Protein AF-A0A436AY02-F1 (afdb_monomer_lite)

Secondary structure (DSSP, 8-state):
---HHHHHGGGT---------GGG-S-TT----SHHHHHHHHHHHHH---

Radius of gyration: 15.73 Å; chains: 1; bounding box: 23×36×34 Å

pLDDT: mean 84.54, std 11.58, range [53.94, 97.44]

Foldseek 3Di:
DPDPVVVCVVPPDDDDDDDDPPVLVDDPPQDDDDPVSVVVVVVSVVVDDD

Sequence (50 aa):
TRRVSAFIDRQGFVEVEFPVPPSAGIDPFFNINEPDDLVSAERLLQSIKP

Structure (mmCIF, N/CA/C/O backbone):
data_AF-A0A436AY02-F1
#
_entry.id   AF-A0A436AY02-F1
#
loop_
_atom_site.group_PDB
_atom_site.id
_atom_site.type_symbol
_atom_site.label_atom_id
_atom_site.label_alt_id
_atom_site.label_comp_id
_atom_site.label_asym_id
_atom_site.label_entity_id
_atom_site.label_seq_id
_atom_site.pdbx_PDB_ins_code
_atom_site.Cartn_x
_atom_site.Cartn_y
_atom_site.Cartn_z
_atom_site.occupancy
_atom_site.B_iso_or_equiv
_atom_site.auth_seq_id
_atom_site.auth_comp_id
_atom_site.auth_asym_id
_atom_site.auth_atom_id
_atom_site.pdbx_PDB_model_num
ATOM 1 N N . THR A 1 1 ? 5.877 -18.180 16.653 1.00 53.94 1 THR A N 1
ATOM 2 C CA . THR A 1 1 ? 6.074 -16.979 15.807 1.00 53.94 1 THR A CA 1
ATOM 3 C C . THR A 1 1 ? 5.280 -15.806 16.369 1.00 53.94 1 THR A C 1
ATOM 5 O O . THR A 1 1 ? 4.069 -15.925 16.501 1.00 53.94 1 THR A O 1
ATOM 8 N N . ARG A 1 2 ? 5.920 -14.683 16.731 1.00 66.81 2 ARG A N 1
ATOM 9 C CA . ARG A 1 2 ? 5.225 -13.416 17.048 1.00 66.81 2 ARG A CA 1
ATOM 10 C C . ARG A 1 2 ? 4.876 -12.721 15.726 1.00 66.81 2 ARG A C 1
ATOM 12 O O . ARG A 1 2 ? 5.702 -12.000 15.185 1.00 66.81 2 ARG A O 1
ATOM 19 N N . ARG A 1 3 ? 3.706 -13.016 15.155 1.00 89.50 3 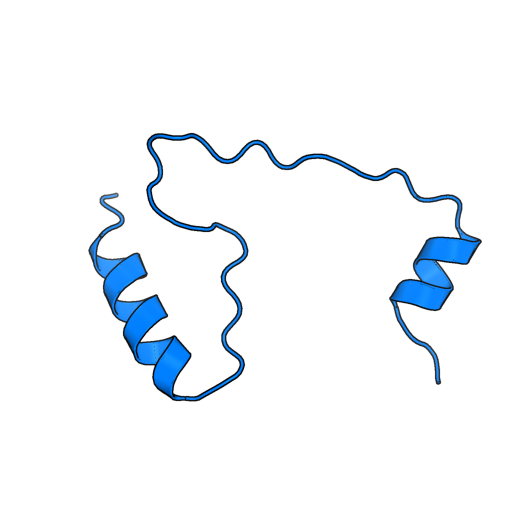ARG A N 1
ATOM 20 C CA . ARG A 1 3 ? 3.210 -12.306 13.964 1.00 89.50 3 ARG A CA 1
ATOM 21 C C . ARG A 1 3 ? 2.550 -11.007 14.413 1.00 89.50 3 ARG A C 1
ATOM 23 O O . ARG A 1 3 ? 1.773 -11.034 15.364 1.00 89.50 3 ARG A O 1
ATOM 30 N N . VAL A 1 4 ? 2.852 -9.907 13.728 1.00 88.19 4 VAL A N 1
ATOM 31 C CA . VAL A 1 4 ? 2.308 -8.577 14.040 1.00 88.19 4 VAL A CA 1
ATOM 32 C C . VAL A 1 4 ? 0.774 -8.589 14.002 1.00 88.19 4 VAL A C 1
ATOM 34 O O . VAL A 1 4 ? 0.153 -8.115 14.945 1.00 88.19 4 VAL A O 1
ATOM 37 N N . SER A 1 5 ? 0.161 -9.261 13.022 1.00 87.06 5 SER A N 1
ATOM 38 C CA . SER A 1 5 ? -1.303 -9.393 12.924 1.00 87.06 5 SER A CA 1
ATOM 39 C C . SER A 1 5 ? -1.922 -10.061 14.157 1.00 87.06 5 SER A C 1
ATOM 41 O O . SER A 1 5 ? -2.828 -9.520 14.772 1.00 87.06 5 SER A O 1
ATOM 43 N N . ALA A 1 6 ? -1.345 -11.178 14.614 1.00 89.88 6 ALA A N 1
ATOM 44 C CA . ALA A 1 6 ? -1.848 -11.899 15.785 1.00 89.88 6 ALA A CA 1
ATOM 45 C C . ALA A 1 6 ? -1.703 -11.107 17.098 1.00 89.88 6 ALA A C 1
ATOM 47 O O . ALA A 1 6 ? -2.363 -11.428 18.085 1.00 89.88 6 ALA A O 1
ATOM 48 N N . PHE A 1 7 ? -0.804 -10.119 17.146 1.00 90.75 7 PHE A N 1
ATOM 49 C CA . PHE A 1 7 ? -0.733 -9.166 18.250 1.00 90.75 7 PHE A CA 1
ATOM 50 C C . PHE A 1 7 ? -1.847 -8.121 18.128 1.00 90.75 7 PHE A C 1
ATOM 52 O O . PHE A 1 7 ? -2.578 -7.929 19.095 1.00 90.75 7 PHE A O 1
ATOM 59 N N . ILE A 1 8 ? -2.010 -7.520 16.947 1.00 91.12 8 ILE A N 1
ATOM 60 C CA . ILE A 1 8 ? -3.039 -6.513 16.645 1.00 91.12 8 ILE A CA 1
ATOM 61 C C . 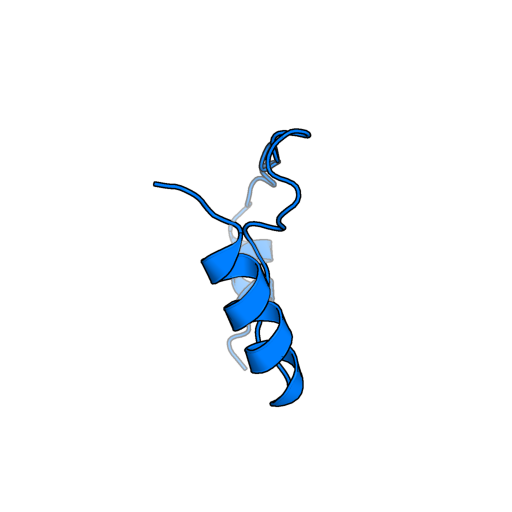ILE A 1 8 ? -4.442 -7.035 17.003 1.00 91.12 8 ILE A C 1
ATOM 63 O O . ILE A 1 8 ? -5.149 -6.383 17.773 1.00 91.12 8 ILE A O 1
ATOM 67 N N . ASP A 1 9 ? -4.788 -8.258 16.585 1.00 89.62 9 ASP A N 1
ATOM 68 C CA . ASP A 1 9 ? -6.092 -8.890 16.863 1.00 89.62 9 ASP A CA 1
ATOM 69 C C . ASP A 1 9 ? -6.413 -8.989 18.364 1.00 89.62 9 ASP A C 1
ATOM 71 O O . ASP A 1 9 ? -7.564 -8.903 18.785 1.00 89.62 9 ASP A O 1
ATOM 75 N N . ARG A 1 10 ? -5.386 -9.167 19.204 1.00 91.38 10 ARG A N 1
ATOM 76 C CA . ARG A 1 10 ? -5.541 -9.347 20.656 1.00 91.38 10 ARG A CA 1
ATOM 77 C C . ARG A 1 10 ? -5.641 -8.033 21.421 1.00 91.38 10 ARG A C 1
ATOM 79 O O . ARG A 1 10 ? -5.923 -8.077 22.614 1.00 91.38 10 ARG A O 1
ATOM 86 N N . GLN A 1 11 ? -5.315 -6.899 20.802 1.00 91.31 11 GLN A N 1
ATOM 87 C CA . GLN A 1 11 ? -5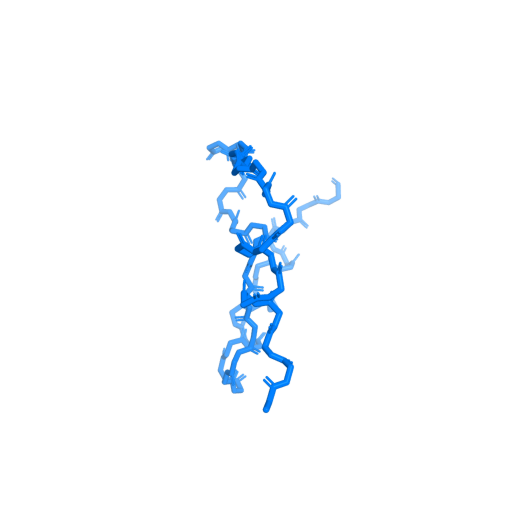.240 -5.599 21.482 1.00 91.31 11 GLN A CA 1
ATOM 88 C C . GLN A 1 11 ? -6.461 -4.704 21.224 1.00 91.31 11 GLN A C 1
ATOM 90 O O . GLN A 1 11 ? -6.476 -3.573 21.695 1.00 91.31 11 GLN A O 1
ATOM 95 N N . GLY A 1 12 ? -7.490 -5.199 20.522 1.00 87.62 12 GLY A N 1
ATOM 96 C CA . GLY A 1 12 ? -8.706 -4.426 20.249 1.00 87.62 12 GLY A CA 1
ATOM 97 C C . GLY A 1 12 ? -8.442 -3.230 19.334 1.00 87.62 12 GLY A C 1
ATOM 98 O O . GLY A 1 12 ? -8.792 -2.102 19.670 1.00 87.62 12 GLY A O 1
ATOM 99 N N . PHE A 1 13 ? -7.765 -3.472 18.209 1.00 92.69 13 PHE A N 1
ATOM 100 C CA . PHE A 1 13 ? -7.441 -2.431 17.240 1.00 92.69 13 PHE A CA 1
ATOM 101 C C . PHE A 1 13 ? -8.694 -1.815 16.607 1.00 92.69 13 PHE A C 1
ATOM 103 O O . PHE A 1 13 ? -9.748 -2.444 16.521 1.00 92.69 13 PHE A O 1
ATOM 110 N N . VAL A 1 14 ? -8.543 -0.583 16.129 1.00 93.50 14 VAL A N 1
ATOM 111 C CA . VAL A 1 14 ? -9.526 0.077 15.272 1.00 93.50 14 VAL A CA 1
ATOM 112 C C . VAL A 1 14 ? -8.937 0.153 13.875 1.00 93.50 14 VAL A C 1
ATOM 114 O O . VAL A 1 14 ? -7.788 0.558 13.702 1.00 93.50 14 VAL A O 1
ATOM 117 N N . GLU A 1 15 ? -9.719 -0.268 12.891 1.00 91.19 15 GLU A N 1
ATOM 118 C CA . GLU A 1 15 ? -9.381 -0.086 11.487 1.00 91.19 15 GLU A CA 1
ATOM 119 C C . GLU A 1 15 ? -9.599 1.378 11.101 1.00 91.19 15 GLU A C 1
ATOM 121 O O . GLU A 1 15 ? -10.611 1.983 11.459 1.00 91.19 15 GLU A O 1
ATOM 126 N N . VAL A 1 16 ? -8.626 1.962 10.405 1.00 91.38 16 VAL A N 1
ATOM 127 C CA . VAL A 1 16 ? -8.657 3.369 10.005 1.00 91.38 16 VAL A CA 1
ATOM 128 C C . VAL A 1 16 ? -8.524 3.436 8.496 1.00 91.38 16 VAL A C 1
ATOM 130 O O . VAL A 1 16 ? -7.602 2.861 7.920 1.00 91.38 16 VAL A O 1
ATOM 133 N N . GLU A 1 17 ? -9.442 4.156 7.863 1.00 90.25 17 GLU A N 1
ATOM 134 C CA . GLU A 1 17 ? -9.366 4.440 6.438 1.00 90.25 17 GLU A CA 1
ATOM 135 C C . GLU A 1 17 ? -8.325 5.537 6.185 1.00 90.25 17 GLU A C 1
ATOM 137 O O . GLU A 1 17 ? -8.335 6.586 6.834 1.00 90.25 17 GLU A O 1
ATOM 142 N N . PHE A 1 18 ? -7.429 5.302 5.229 1.00 85.75 18 PHE A N 1
ATOM 143 C CA . PHE A 1 18 ? -6.495 6.315 4.755 1.00 85.75 18 PHE A CA 1
ATOM 144 C C . PHE A 1 18 ? -7.078 6.961 3.497 1.00 85.75 18 PHE A C 1
ATOM 146 O O . PHE A 1 18 ? -7.066 6.327 2.440 1.00 85.75 18 PHE A O 1
ATOM 153 N N . PRO A 1 19 ? -7.599 8.199 3.575 1.00 80.38 19 PRO A N 1
ATOM 154 C CA . PRO A 1 19 ? -8.180 8.853 2.415 1.00 80.38 19 PRO A CA 1
ATOM 155 C C . PRO A 1 19 ? -7.075 9.138 1.398 1.00 80.38 19 PRO A C 1
ATOM 157 O O . PRO A 1 19 ? -6.232 10.009 1.613 1.00 80.38 19 PRO A O 1
ATOM 160 N N . VAL A 1 20 ? -7.071 8.403 0.286 1.00 72.25 20 VAL A N 1
ATOM 161 C CA . VAL A 1 20 ? -6.167 8.667 -0.836 1.00 72.25 20 VAL A CA 1
ATOM 162 C C . VAL A 1 20 ? -6.822 9.735 -1.714 1.00 72.25 20 VAL A C 1
ATOM 164 O O . VAL A 1 20 ? -7.896 9.484 -2.268 1.00 72.25 20 VAL A O 1
ATOM 167 N N . PRO A 1 21 ? -6.235 10.939 -1.849 1.00 67.25 21 PRO A N 1
ATOM 168 C CA . PRO A 1 21 ? -6.801 11.965 -2.708 1.00 67.25 21 PRO A CA 1
ATOM 169 C C . PRO A 1 21 ? -6.875 11.442 -4.151 1.00 67.25 21 PRO A C 1
ATOM 171 O O . PRO A 1 21 ? -5.850 11.008 -4.683 1.00 67.25 21 PRO A O 1
ATOM 174 N N . PRO A 1 22 ? -8.033 11.532 -4.832 1.00 58.66 22 PRO A N 1
ATOM 175 C CA . PRO A 1 22 ? -8.171 11.098 -6.226 1.00 58.66 22 PRO A CA 1
ATOM 176 C C . PRO A 1 22 ? -7.175 11.782 -7.178 1.00 58.66 22 PRO A C 1
ATOM 178 O O . PRO A 1 22 ? -6.848 11.253 -8.235 1.00 58.66 22 PRO A O 1
ATOM 181 N N . SER A 1 23 ? -6.684 12.965 -6.795 1.00 57.69 23 SER A N 1
ATOM 182 C CA . SER A 1 23 ? -5.713 13.774 -7.532 1.00 57.69 23 SER A CA 1
ATOM 183 C C . SER A 1 23 ? -4.265 13.295 -7.419 1.00 57.69 23 SER A C 1
ATOM 185 O O . SER A 1 23 ? -3.423 13.804 -8.155 1.00 57.69 23 SER A O 1
ATOM 187 N N . ALA A 1 24 ? -3.949 12.364 -6.513 1.00 60.75 24 ALA A N 1
ATOM 188 C CA . ALA A 1 24 ? -2.569 11.954 -6.276 1.00 60.75 24 ALA A CA 1
ATOM 189 C C . ALA A 1 24 ? -2.043 10.983 -7.341 1.00 60.75 24 ALA A C 1
ATOM 191 O O . ALA A 1 24 ? -0.836 10.932 -7.532 1.00 60.75 24 ALA A O 1
ATOM 192 N N . GLY A 1 25 ? -2.910 10.221 -8.028 1.00 70.31 25 GLY A N 1
ATOM 193 C CA . GLY A 1 25 ? -2.519 9.258 -9.076 1.00 70.31 25 GLY A CA 1
ATOM 194 C C . GLY A 1 25 ? -1.517 8.175 -8.639 1.00 70.31 25 GLY A C 1
ATOM 195 O O . GLY A 1 25 ? -1.046 7.407 -9.472 1.00 70.31 25 GLY A O 1
ATOM 196 N N . ILE A 1 26 ? -1.181 8.132 -7.349 1.00 77.69 26 ILE A N 1
ATOM 197 C CA . ILE A 1 26 ? -0.073 7.393 -6.750 1.00 77.69 26 ILE A CA 1
ATOM 198 C C . ILE A 1 26 ? -0.605 6.741 -5.479 1.00 77.69 26 ILE A C 1
ATOM 200 O O . ILE A 1 26 ? -1.263 7.398 -4.670 1.00 77.69 26 ILE A O 1
ATOM 204 N N . ASP A 1 27 ? -0.312 5.453 -5.312 1.00 84.06 27 ASP A N 1
ATOM 205 C CA . ASP A 1 27 ? -0.595 4.716 -4.083 1.00 84.06 27 ASP A CA 1
ATOM 206 C C . ASP A 1 27 ? 0.432 5.095 -2.994 1.00 84.06 27 ASP A C 1
ATOM 208 O O . ASP A 1 27 ? 1.621 4.803 -3.159 1.00 84.06 27 ASP A O 1
ATOM 212 N N . PRO A 1 28 ? 0.019 5.730 -1.878 1.00 82.19 28 PRO A N 1
ATOM 213 C CA . PRO A 1 28 ? 0.931 6.102 -0.796 1.00 82.19 28 PRO A CA 1
ATOM 214 C C . PRO A 1 28 ? 1.469 4.899 -0.001 1.00 82.19 28 PRO A C 1
ATOM 216 O O . PRO A 1 28 ? 2.383 5.076 0.805 1.00 82.19 28 PRO A O 1
ATOM 219 N N . PHE A 1 29 ? 0.933 3.693 -0.214 1.00 88.88 29 PHE A N 1
ATOM 220 C CA . PHE A 1 29 ? 1.349 2.457 0.455 1.00 88.88 29 PHE A CA 1
ATOM 221 C C . PHE A 1 29 ? 2.058 1.469 -0.482 1.00 88.88 29 PHE A C 1
ATOM 223 O O . PHE A 1 29 ? 2.167 0.284 -0.151 1.00 88.88 29 PHE A O 1
ATOM 230 N N . PHE A 1 30 ? 2.555 1.935 -1.634 1.00 88.94 30 PHE A N 1
ATOM 231 C CA . PHE A 1 30 ? 3.271 1.099 -2.597 1.00 88.94 30 PHE A CA 1
ATOM 232 C C . PHE A 1 30 ? 4.454 0.366 -1.937 1.00 88.94 30 PHE A C 1
ATOM 234 O O . PHE A 1 30 ? 5.389 0.988 -1.430 1.00 88.94 30 PHE A O 1
ATOM 241 N 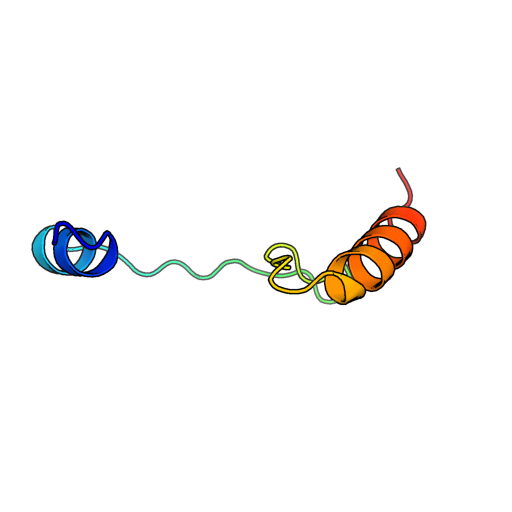N . ASN A 1 31 ? 4.415 -0.969 -1.959 1.00 92.56 31 ASN A N 1
ATOM 242 C CA . ASN A 1 31 ? 5.465 -1.829 -1.414 1.00 92.56 31 ASN A CA 1
ATOM 243 C C . ASN A 1 31 ? 6.356 -2.375 -2.531 1.00 92.56 31 ASN A C 1
ATOM 245 O O . ASN A 1 31 ? 5.865 -2.773 -3.582 1.00 92.56 31 ASN A O 1
ATOM 249 N N . ILE A 1 32 ? 7.656 -2.461 -2.255 1.00 95.06 32 ILE A N 1
ATOM 250 C CA . ILE A 1 32 ? 8.652 -3.063 -3.145 1.00 95.06 32 ILE A CA 1
ATOM 251 C C . ILE A 1 32 ? 8.891 -4.488 -2.657 1.00 95.06 32 ILE A C 1
ATOM 253 O O . ILE A 1 32 ? 9.511 -4.684 -1.610 1.00 95.06 32 ILE A O 1
ATOM 257 N N . ASN A 1 33 ? 8.370 -5.468 -3.385 1.00 95.31 33 ASN A N 1
ATOM 258 C CA . ASN A 1 33 ? 8.503 -6.885 -3.047 1.00 95.31 33 ASN A CA 1
ATOM 259 C C . ASN A 1 33 ? 9.452 -7.601 -4.013 1.00 95.31 33 ASN A C 1
ATOM 261 O O . ASN A 1 33 ? 10.192 -8.486 -3.589 1.00 95.31 33 ASN A O 1
ATOM 265 N N . GLU A 1 34 ? 9.465 -7.179 -5.278 1.00 97.44 34 GLU A N 1
ATOM 266 C CA . GLU A 1 34 ? 10.311 -7.719 -6.342 1.00 97.44 34 GLU A CA 1
ATOM 267 C C . GLU A 1 34 ? 11.235 -6.633 -6.923 1.00 97.44 34 GLU A C 1
ATOM 269 O O . GLU A 1 34 ? 10.923 -5.442 -6.846 1.00 97.44 34 GLU A O 1
ATOM 274 N N . PRO A 1 35 ? 12.368 -6.995 -7.554 1.00 96.56 35 PRO A N 1
ATOM 275 C CA . PRO A 1 35 ? 13.275 -6.011 -8.150 1.00 96.56 35 PRO A CA 1
ATOM 276 C C . PRO A 1 35 ? 12.611 -5.074 -9.172 1.00 96.56 35 PRO A C 1
ATOM 278 O O . PRO A 1 35 ? 12.954 -3.895 -9.226 1.00 96.56 35 PRO A O 1
ATOM 281 N N . ASP A 1 36 ? 11.636 -5.559 -9.944 1.00 96.12 36 ASP A N 1
ATOM 282 C CA . ASP A 1 36 ? 10.925 -4.752 -10.948 1.00 96.12 36 ASP A CA 1
ATOM 283 C C . ASP A 1 36 ? 10.037 -3.658 -10.323 1.00 96.12 36 ASP A C 1
ATOM 285 O O . ASP A 1 36 ? 9.780 -2.626 -10.955 1.00 96.12 36 ASP A O 1
ATOM 289 N N . ASP A 1 37 ? 9.632 -3.815 -9.056 1.00 9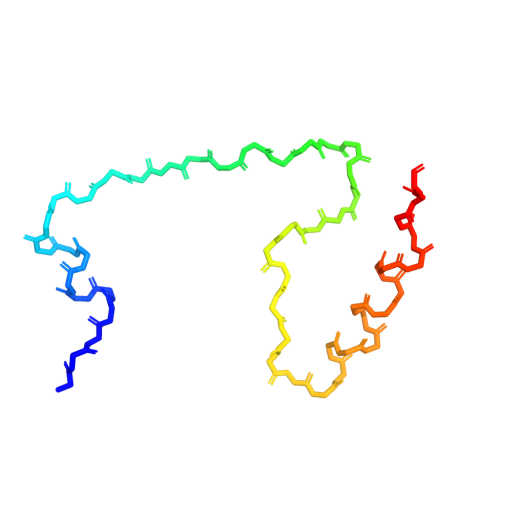5.50 37 ASP A N 1
ATOM 290 C CA . ASP A 1 37 ? 8.878 -2.789 -8.328 1.00 95.50 37 ASP A CA 1
ATOM 291 C C . ASP A 1 37 ? 9.712 -1.511 -8.139 1.00 95.50 37 ASP A C 1
ATOM 293 O O . ASP A 1 37 ? 9.150 -0.417 -8.065 1.00 95.50 37 ASP A O 1
ATOM 297 N N . LEU A 1 38 ? 11.050 -1.611 -8.138 1.00 95.50 38 LEU A N 1
ATOM 298 C CA . LEU A 1 38 ? 11.947 -0.450 -8.062 1.00 95.50 38 LEU A CA 1
ATOM 299 C C . LEU A 1 38 ? 11.797 0.467 -9.277 1.00 95.50 38 LEU A C 1
ATOM 301 O O . LEU A 1 38 ? 11.800 1.687 -9.128 1.00 95.50 38 LEU A O 1
ATOM 305 N N . VAL A 1 39 ? 11.624 -0.104 -10.471 1.00 95.19 39 VAL A N 1
ATOM 306 C CA . VAL A 1 39 ? 11.437 0.674 -11.706 1.00 95.19 39 VAL A CA 1
ATOM 307 C C . VAL A 1 39 ? 10.110 1.430 -11.653 1.00 95.19 39 VAL A C 1
ATOM 309 O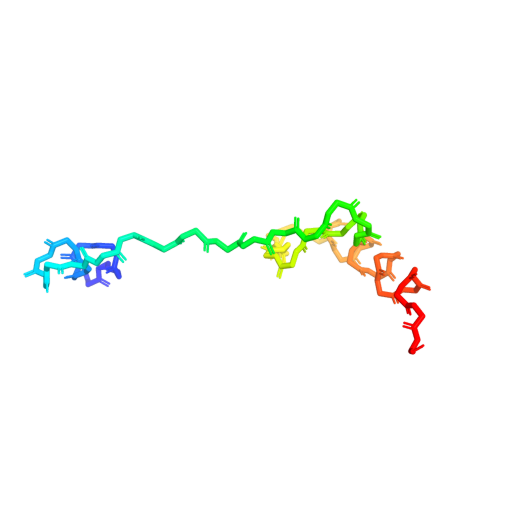 O . VAL A 1 39 ? 10.022 2.589 -12.065 1.00 95.19 39 VAL A O 1
ATOM 312 N N . SER A 1 40 ? 9.072 0.789 -11.116 1.00 90.94 40 SER A N 1
ATOM 313 C CA . SER A 1 40 ? 7.770 1.423 -10.897 1.00 90.94 40 SER A CA 1
ATOM 314 C C . SER A 1 40 ? 7.862 2.537 -9.849 1.00 90.94 40 SER A C 1
ATOM 316 O O . SER A 1 40 ? 7.377 3.641 -10.099 1.00 90.94 40 SER A O 1
ATOM 318 N N . ALA A 1 41 ? 8.555 2.299 -8.732 1.00 90.88 41 ALA A N 1
ATOM 319 C CA . ALA A 1 41 ? 8.784 3.296 -7.686 1.00 90.88 41 ALA A CA 1
ATOM 320 C C . ALA A 1 41 ? 9.574 4.514 -8.192 1.00 90.88 41 ALA A C 1
ATOM 322 O O . ALA A 1 41 ? 9.218 5.650 -7.880 1.00 90.88 41 ALA A O 1
ATOM 323 N N . GLU A 1 42 ? 10.607 4.305 -9.012 1.00 91.75 42 GLU A N 1
ATOM 324 C CA . GLU A 1 42 ? 11.393 5.393 -9.604 1.00 91.75 42 GLU A CA 1
ATOM 325 C C . GLU A 1 42 ? 10.532 6.289 -10.508 1.00 91.75 42 GLU A C 1
ATOM 327 O O . GLU A 1 42 ? 10.579 7.517 -10.401 1.00 91.75 42 GLU A O 1
ATOM 332 N N . ARG A 1 43 ? 9.686 5.689 -11.355 1.00 90.00 43 ARG A N 1
ATOM 333 C CA . ARG A 1 43 ? 8.745 6.437 -12.208 1.00 90.00 43 ARG A CA 1
ATOM 334 C C . ARG A 1 43 ? 7.723 7.217 -11.383 1.00 90.00 43 ARG A C 1
ATOM 336 O O . ARG A 1 43 ? 7.441 8.371 -11.706 1.00 90.00 43 ARG A O 1
ATOM 343 N N . LEU A 1 44 ? 7.189 6.608 -10.320 1.00 88.19 44 LEU A N 1
ATOM 344 C CA . LEU A 1 44 ? 6.270 7.275 -9.396 1.00 88.19 44 LEU A CA 1
ATOM 345 C C . LEU A 1 44 ? 6.951 8.485 -8.748 1.00 88.19 44 LEU A C 1
ATOM 347 O O . LEU A 1 44 ? 6.399 9.582 -8.803 1.00 88.19 44 LEU A O 1
ATOM 351 N N . LEU A 1 45 ? 8.178 8.330 -8.239 1.00 86.50 45 LEU A N 1
ATOM 352 C CA . LEU A 1 45 ? 8.942 9.418 -7.621 1.00 86.50 45 LEU A CA 1
ATOM 353 C C . LEU A 1 45 ? 9.161 10.599 -8.577 1.00 86.50 45 LEU A C 1
ATOM 355 O O . LEU A 1 45 ? 9.005 11.748 -8.176 1.00 86.50 45 LEU A O 1
ATOM 359 N N . GLN A 1 46 ? 9.470 10.333 -9.846 1.00 87.31 46 GLN A N 1
ATOM 360 C CA . GLN A 1 46 ? 9.653 11.378 -10.863 1.00 87.31 46 GLN A CA 1
ATOM 361 C C . GLN A 1 46 ? 8.351 12.113 -11.223 1.00 87.31 46 GLN A C 1
ATOM 363 O O . GLN A 1 46 ? 8.393 13.248 -11.700 1.00 87.31 46 GLN A O 1
ATOM 368 N N . SER A 1 47 ? 7.195 11.476 -11.017 1.00 82.88 47 SER A N 1
ATOM 369 C CA . SER A 1 47 ? 5.881 12.070 -11.289 1.00 82.88 47 SER A CA 1
ATOM 370 C C . SER A 1 47 ? 5.380 12.986 -10.165 1.00 82.88 47 SER A C 1
ATOM 372 O O . SER A 1 47 ? 4.541 13.857 -10.412 1.00 82.88 47 SER A O 1
ATOM 374 N N . ILE A 1 48 ? 5.925 12.836 -8.952 1.00 81.62 48 ILE A N 1
ATOM 375 C CA . ILE A 1 48 ? 5.640 13.705 -7.807 1.00 81.62 48 ILE A CA 1
ATOM 376 C C . ILE A 1 48 ? 6.399 15.019 -8.015 1.00 81.62 48 ILE A C 1
ATOM 378 O O . ILE A 1 48 ? 7.623 15.075 -7.903 1.00 81.62 48 ILE A O 1
ATOM 382 N N . LYS A 1 49 ? 5.677 16.098 -8.333 1.00 64.81 49 LYS A N 1
ATOM 383 C CA . LYS A 1 49 ? 6.249 17.452 -8.302 1.00 64.81 49 LYS A CA 1
ATOM 384 C C . LYS A 1 49 ? 6.361 17.926 -6.843 1.00 64.81 49 LYS A C 1
ATOM 386 O O . LYS A 1 49 ? 5.471 17.585 -6.063 1.00 64.81 49 LYS A O 1
ATOM 391 N N . PRO A 1 50 ? 7.416 18.680 -6.479 1.00 62.03 50 PRO A N 1
ATOM 392 C CA . PRO A 1 50 ? 7.502 19.330 -5.171 1.00 62.03 50 PRO A CA 1
ATOM 393 C C . PRO A 1 50 ? 6.379 20.352 -4.954 1.00 62.03 50 PRO A C 1
ATOM 395 O O . PRO A 1 50 ? 5.865 20.901 -5.960 1.00 62.03 50 PRO A O 1
#